Protein AF-A0A3C0JQC3-F1 (afdb_monomer_lite)

Structure (mmCIF, N/CA/C/O backbone):
data_AF-A0A3C0JQC3-F1
#
_entry.id   AF-A0A3C0JQC3-F1
#
loop_
_atom_site.group_PDB
_atom_site.id
_atom_site.type_symbol
_atom_site.label_atom_id
_atom_site.label_alt_id
_atom_site.label_comp_id
_atom_site.label_asym_id
_atom_site.label_entity_id
_atom_site.label_seq_id
_atom_site.pdbx_PDB_ins_code
_atom_site.Cartn_x
_atom_site.Cartn_y
_atom_site.Cartn_z
_atom_site.occupancy
_atom_site.B_iso_or_equiv
_atom_site.auth_seq_id
_atom_site.auth_comp_id
_atom_site.auth_asym_id
_atom_site.auth_atom_id
_atom_site.pdbx_PDB_model_num
ATOM 1 N N . MET A 1 1 ? 7.072 0.847 -21.893 1.00 57.50 1 MET A N 1
ATOM 2 C CA . MET A 1 1 ? 7.932 0.536 -20.723 1.00 57.50 1 MET A CA 1
ATOM 3 C C . MET A 1 1 ? 7.225 -0.460 -19.813 1.00 57.50 1 MET A C 1
ATOM 5 O O . MET A 1 1 ? 6.010 -0.368 -19.701 1.00 57.50 1 MET A O 1
ATOM 9 N N . ILE A 1 2 ? 7.958 -1.368 -19.156 1.00 57.94 2 ILE A N 1
ATOM 10 C CA . ILE A 1 2 ? 7.414 -2.381 -18.223 1.00 57.94 2 ILE A CA 1
ATOM 11 C C . ILE A 1 2 ? 6.512 -1.740 -17.153 1.00 57.94 2 ILE A C 1
ATOM 13 O O . ILE A 1 2 ? 5.395 -2.202 -16.939 1.00 57.94 2 ILE A O 1
ATOM 17 N N . LEU A 1 3 ? 6.941 -0.603 -16.592 1.00 59.94 3 LEU A N 1
ATOM 18 C CA . LEU A 1 3 ? 6.208 0.150 -15.571 1.00 59.94 3 LEU A CA 1
ATOM 19 C C . LEU A 1 3 ? 4.812 0.616 -16.025 1.00 59.94 3 LEU A C 1
ATOM 21 O O . LEU A 1 3 ? 3.852 0.465 -15.282 1.00 59.94 3 LEU A O 1
ATOM 25 N N . GLN A 1 4 ? 4.666 1.12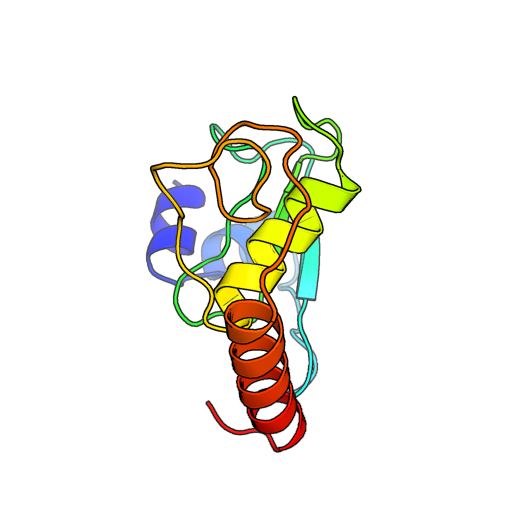5 -17.255 1.00 62.56 4 GLN A N 1
ATOM 26 C CA . GLN A 1 4 ? 3.361 1.561 -17.783 1.00 62.56 4 GLN A CA 1
ATOM 27 C C . GLN A 1 4 ? 2.381 0.394 -17.950 1.00 62.56 4 GLN A C 1
ATOM 29 O O . GLN A 1 4 ? 1.198 0.549 -17.664 1.00 62.56 4 GLN A O 1
ATOM 34 N N . GLY A 1 5 ? 2.870 -0.774 -18.385 1.00 60.16 5 GLY A N 1
ATOM 35 C CA . GLY A 1 5 ? 2.051 -1.985 -18.452 1.00 60.16 5 GLY A CA 1
ATOM 36 C C . GLY A 1 5 ? 1.615 -2.434 -17.059 1.00 60.16 5 GLY A C 1
ATOM 37 O O . GLY A 1 5 ? 0.429 -2.637 -16.822 1.00 60.16 5 GLY A O 1
ATOM 38 N N . MET A 1 6 ? 2.549 -2.469 -16.106 1.00 64.50 6 MET A N 1
ATOM 39 C CA . MET A 1 6 ? 2.257 -2.840 -14.719 1.00 64.50 6 MET A CA 1
ATOM 40 C C . MET A 1 6 ? 1.262 -1.880 -14.058 1.00 64.50 6 MET A C 1
ATOM 42 O O . MET A 1 6 ? 0.325 -2.334 -13.416 1.00 64.50 6 MET A O 1
ATOM 46 N N . MET A 1 7 ? 1.385 -0.567 -14.261 1.00 63.44 7 MET A N 1
ATOM 47 C CA . MET A 1 7 ? 0.407 0.405 -13.750 1.00 63.44 7 MET A CA 1
ATOM 48 C C . MET A 1 7 ? -1.001 0.199 -14.330 1.00 63.44 7 MET A C 1
ATOM 50 O O . MET A 1 7 ? -1.985 0.495 -13.658 1.00 63.44 7 MET A O 1
ATOM 54 N N . ALA A 1 8 ? -1.108 -0.353 -15.542 1.00 62.59 8 ALA A N 1
ATOM 55 C CA . ALA A 1 8 ? -2.374 -0.736 -16.167 1.00 62.59 8 ALA A CA 1
ATOM 56 C C . ALA A 1 8 ? -2.871 -2.141 -15.754 1.00 62.59 8 ALA A C 1
ATOM 58 O O . ALA A 1 8 ? -3.857 -2.628 -16.306 1.00 62.59 8 ALA A O 1
ATOM 59 N N . GLY A 1 9 ? -2.197 -2.810 -14.810 1.00 58.62 9 GLY A N 1
ATOM 60 C CA . GLY A 1 9 ? -2.502 -4.183 -14.391 1.00 58.62 9 GLY A CA 1
ATOM 61 C C . GLY A 1 9 ? -2.007 -5.263 -15.363 1.00 58.62 9 GLY A C 1
ATOM 62 O O . GLY A 1 9 ? -2.319 -6.439 -15.189 1.00 58.62 9 GLY A O 1
ATOM 63 N N . ASP A 1 10 ? -1.225 -4.893 -16.381 1.00 66.06 10 ASP A N 1
ATOM 64 C CA . ASP A 1 10 ? -0.636 -5.816 -17.346 1.00 66.06 10 ASP A CA 1
ATOM 65 C C . ASP A 1 10 ? 0.754 -6.284 -16.888 1.00 66.06 10 ASP A C 1
ATOM 67 O O . ASP A 1 10 ? 1.752 -5.570 -17.002 1.00 66.06 10 ASP A O 1
ATOM 71 N N . LEU A 1 11 ? 0.825 -7.523 -16.396 1.00 66.69 11 LEU A N 1
ATOM 72 C CA . LEU A 1 11 ? 2.067 -8.169 -15.955 1.00 66.69 11 LEU A CA 1
ATOM 73 C C . LEU A 1 11 ? 2.827 -8.876 -17.092 1.00 66.69 11 LEU A C 1
ATOM 75 O O . LEU A 1 11 ? 3.912 -9.412 -16.860 1.00 66.69 11 LEU A O 1
ATOM 79 N N . ARG A 1 12 ? 2.312 -8.879 -18.333 1.00 67.69 12 ARG A N 1
ATOM 80 C CA . ARG A 1 12 ? 2.984 -9.526 -19.475 1.00 67.69 12 ARG A CA 1
ATOM 81 C C . ARG A 1 12 ? 4.394 -8.978 -19.749 1.00 67.69 12 ARG A C 1
ATOM 83 O O . ARG A 1 12 ? 5.273 -9.789 -20.046 1.00 67.69 12 ARG A O 1
ATOM 90 N N . PRO A 1 13 ? 4.670 -7.663 -19.634 1.00 66.25 13 PRO A N 1
ATOM 91 C CA . PRO A 1 13 ? 6.019 -7.131 -19.824 1.00 66.25 13 PRO A CA 1
ATOM 92 C C . PRO A 1 13 ? 7.025 -7.695 -18.819 1.00 66.25 13 PRO A C 1
ATOM 94 O O . PRO A 1 13 ? 8.117 -8.083 -19.211 1.00 66.25 13 PRO A O 1
ATOM 97 N N . LEU A 1 14 ? 6.627 -7.815 -17.549 1.00 66.88 14 LEU A N 1
ATOM 98 C CA . LEU A 1 14 ? 7.431 -8.485 -16.532 1.00 66.88 14 LEU A CA 1
ATOM 99 C C . LEU A 1 14 ? 7.624 -9.959 -16.892 1.00 66.88 14 LEU A C 1
ATOM 101 O O . LEU A 1 14 ? 8.751 -10.423 -16.962 1.00 66.88 14 LEU A O 1
ATOM 105 N N . SER A 1 15 ? 6.532 -10.673 -17.181 1.00 63.94 15 SER A N 1
ATOM 106 C CA . SER A 1 15 ? 6.532 -12.108 -17.505 1.00 63.94 15 SER A CA 1
ATOM 107 C C . SER A 1 15 ? 7.516 -12.482 -18.627 1.00 63.94 15 SER A C 1
ATOM 109 O O . SER A 1 15 ? 8.111 -13.560 -18.592 1.00 63.94 15 SER A O 1
ATOM 111 N N . ARG A 1 16 ? 7.699 -11.563 -19.588 1.00 68.12 16 ARG A N 1
ATOM 112 C CA . ARG A 1 16 ? 8.614 -11.680 -20.726 1.00 68.12 16 ARG A CA 1
ATOM 113 C C . ARG A 1 16 ? 10.074 -11.535 -20.303 1.00 68.12 16 ARG A C 1
ATOM 115 O O . ARG A 1 16 ? 10.900 -12.303 -20.776 1.00 68.12 16 ARG A O 1
ATOM 122 N N . GLU A 1 17 ? 10.372 -10.596 -19.410 1.00 65.56 17 GLU A N 1
ATOM 123 C CA . GLU A 1 17 ? 11.719 -10.417 -18.850 1.00 65.56 17 GLU A CA 1
ATOM 124 C C . GLU A 1 17 ? 12.127 -11.573 -17.931 1.00 65.56 17 GLU A C 1
ATOM 126 O O . GLU A 1 17 ? 13.278 -11.991 -17.946 1.00 65.56 17 GLU A O 1
ATOM 131 N N . VAL A 1 18 ? 11.189 -12.156 -17.171 1.00 65.50 18 VAL A N 1
ATOM 132 C CA . VAL A 1 18 ? 11.495 -13.309 -16.297 1.00 65.50 18 VAL A CA 1
ATOM 133 C C . VAL A 1 18 ? 11.596 -14.644 -17.056 1.00 65.50 18 VAL A C 1
ATOM 135 O O . VAL A 1 18 ? 11.768 -15.689 -16.438 1.00 65.50 18 VAL A O 1
ATOM 138 N N . GLY A 1 19 ? 11.488 -14.636 -18.391 1.00 55.75 19 GLY A N 1
ATOM 139 C CA . GLY A 1 19 ? 11.831 -15.778 -19.247 1.00 55.75 19 GLY A CA 1
ATOM 140 C C . GLY A 1 19 ? 10.865 -16.971 -19.245 1.00 55.75 19 GLY A C 1
ATOM 141 O O . GLY A 1 19 ? 11.184 -17.996 -19.840 1.00 55.75 19 GLY A O 1
ATOM 142 N N . GLY A 1 20 ? 9.688 -16.876 -18.621 1.00 60.41 20 GLY A N 1
ATOM 143 C CA . GLY A 1 20 ? 8.756 -18.017 -18.559 1.00 60.41 20 GLY A CA 1
ATOM 144 C C . GLY A 1 20 ? 7.375 -17.731 -17.978 1.00 60.41 20 GLY A C 1
ATOM 145 O O . GLY A 1 20 ? 6.567 -18.643 -17.825 1.00 60.41 20 GLY A O 1
ATOM 146 N N . GLY A 1 21 ? 7.085 -16.465 -17.673 1.00 60.28 21 GLY A N 1
ATOM 147 C CA . GLY A 1 21 ? 5.906 -16.079 -16.917 1.00 60.28 21 GLY A CA 1
ATOM 148 C C . GLY A 1 21 ? 5.960 -16.485 -15.449 1.00 60.28 21 GLY A C 1
ATOM 149 O O . GLY A 1 21 ? 6.543 -17.490 -15.058 1.00 60.28 21 GLY A O 1
ATOM 150 N N . ILE A 1 22 ? 5.357 -15.652 -14.606 1.00 60.53 22 ILE A N 1
ATOM 151 C CA . ILE A 1 22 ? 5.207 -15.971 -13.195 1.00 60.53 22 ILE A CA 1
ATOM 152 C C . ILE A 1 22 ? 3.826 -16.585 -13.014 1.00 60.53 22 ILE A C 1
ATOM 154 O O . ILE A 1 22 ? 2.812 -15.913 -13.210 1.00 60.53 22 ILE A O 1
ATOM 158 N N . THR A 1 23 ? 3.784 -17.864 -12.650 1.00 61.25 23 THR A N 1
ATOM 159 C CA . THR A 1 23 ? 2.530 -18.504 -12.253 1.00 61.25 23 THR A CA 1
ATOM 160 C C . THR A 1 23 ? 2.137 -17.948 -10.891 1.00 61.25 23 THR A C 1
ATOM 162 O O . THR A 1 23 ? 2.772 -18.261 -9.890 1.00 61.25 23 THR A O 1
ATOM 165 N N . ILE 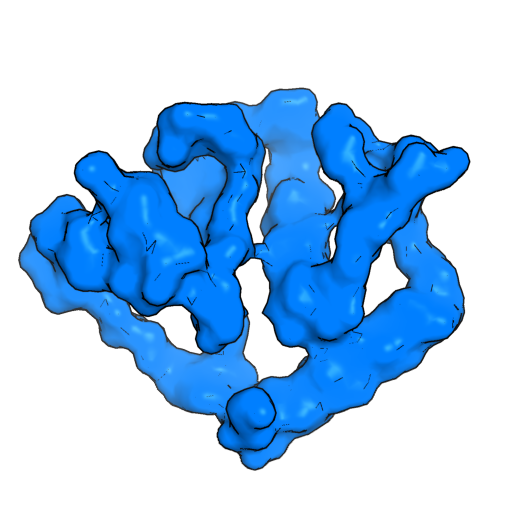A 1 24 ? 1.113 -17.096 -10.859 1.00 60.03 24 ILE A N 1
ATOM 166 C CA . ILE A 1 24 ? 0.550 -16.567 -9.614 1.00 60.03 24 ILE A CA 1
ATOM 167 C C . ILE A 1 24 ? -0.351 -17.664 -9.022 1.00 60.03 24 ILE A C 1
ATOM 169 O O . ILE A 1 24 ? -1.406 -17.948 -9.599 1.00 60.03 24 ILE A O 1
ATOM 173 N N . PRO A 1 25 ? 0.037 -18.328 -7.919 1.00 56.81 25 PRO A N 1
ATOM 174 C CA . PRO A 1 25 ? -0.720 -19.446 -7.389 1.00 56.81 25 PRO A CA 1
ATOM 175 C C . PRO A 1 25 ? -1.930 -18.927 -6.612 1.00 56.81 25 PRO A C 1
ATOM 177 O O . PRO A 1 25 ? -1.768 -18.212 -5.635 1.00 56.81 25 PRO A O 1
ATOM 180 N N . GLN A 1 26 ? -3.129 -19.357 -7.012 1.00 61.94 26 GLN A N 1
ATOM 181 C CA . GLN A 1 26 ? -4.397 -19.247 -6.274 1.00 61.94 26 GLN A CA 1
ATOM 182 C C . GLN A 1 26 ? -4.905 -17.826 -5.952 1.00 61.94 26 GLN A C 1
ATOM 184 O O . GLN A 1 26 ? -4.202 -16.929 -5.494 1.00 61.94 26 GLN A O 1
ATOM 189 N N . THR A 1 27 ? -6.218 -17.637 -6.092 1.00 66.00 27 THR A N 1
ATOM 190 C CA . THR A 1 27 ? -6.941 -16.401 -5.747 1.00 66.00 27 THR A CA 1
ATOM 191 C C . THR A 1 27 ? -7.087 -16.194 -4.239 1.00 66.00 27 THR A C 1
ATOM 193 O O . THR A 1 27 ? -8.055 -15.581 -3.806 1.00 66.00 27 THR A O 1
ATOM 196 N N . SER A 1 28 ? -6.174 -16.704 -3.419 1.00 75.69 28 SER A N 1
ATOM 197 C CA . SER A 1 28 ? -6.131 -16.533 -1.960 1.00 75.69 28 SER A CA 1
ATOM 198 C C . SER A 1 28 ? -4.749 -16.100 -1.465 1.00 75.69 28 SER A C 1
ATOM 200 O O . SER A 1 28 ? -4.563 -15.921 -0.265 1.00 75.69 28 SER A O 1
ATOM 202 N N . THR A 1 29 ? -3.791 -15.874 -2.371 1.00 81.75 29 THR A N 1
ATOM 203 C CA . THR A 1 29 ? -2.426 -15.466 -2.024 1.00 81.75 29 THR A CA 1
ATOM 204 C C . THR A 1 29 ? -2.150 -14.011 -2.398 1.00 81.75 29 THR A C 1
ATOM 206 O O . THR A 1 29 ? -2.789 -13.433 -3.284 1.00 81.75 29 THR A O 1
ATOM 209 N N . ILE A 1 30 ? -1.177 -13.427 -1.699 1.00 86.31 30 ILE A N 1
ATOM 210 C CA . ILE A 1 30 ? -0.493 -12.188 -2.069 1.00 86.31 30 ILE A CA 1
ATOM 211 C C . ILE A 1 30 ? 0.926 -12.573 -2.486 1.00 86.31 30 ILE A C 1
ATOM 213 O O . ILE A 1 30 ? 1.568 -13.384 -1.821 1.00 86.31 30 ILE A O 1
ATOM 217 N N . ASN A 1 31 ? 1.409 -12.001 -3.584 1.00 84.19 31 ASN A N 1
ATOM 218 C CA . ASN A 1 31 ? 2.661 -12.387 -4.221 1.00 84.19 31 ASN A CA 1
ATOM 219 C C . ASN A 1 31 ? 3.631 -11.206 -4.203 1.00 84.19 31 ASN A C 1
ATOM 221 O O . ASN A 1 31 ? 3.355 -10.167 -4.799 1.00 84.19 31 ASN A O 1
ATOM 225 N N . GLY A 1 32 ? 4.757 -11.368 -3.517 1.00 87.31 32 GLY A N 1
ATOM 226 C CA . GLY A 1 32 ? 5.812 -10.365 -3.444 1.00 87.31 32 GLY A CA 1
ATOM 227 C C . GLY A 1 32 ? 6.998 -10.733 -4.319 1.00 87.31 32 GLY A C 1
ATOM 228 O O . GLY A 1 32 ? 7.485 -11.860 -4.251 1.00 87.31 32 GLY A O 1
ATOM 229 N N . PHE A 1 33 ? 7.489 -9.777 -5.101 1.00 84.38 33 PHE A N 1
ATOM 230 C CA . PHE A 1 33 ? 8.701 -9.926 -5.900 1.00 84.38 33 PHE A CA 1
ATOM 231 C C . PHE A 1 33 ? 9.722 -8.869 -5.500 1.00 84.38 33 PHE A C 1
ATOM 233 O O . PHE A 1 33 ? 9.407 -7.681 -5.444 1.00 84.38 33 PHE A O 1
ATOM 240 N N . TYR A 1 34 ? 10.954 -9.304 -5.265 1.00 85.06 34 TYR A N 1
ATOM 241 C CA . TYR A 1 34 ? 12.075 -8.412 -4.995 1.00 85.06 34 TYR A CA 1
ATOM 242 C C . TYR A 1 34 ? 12.883 -8.232 -6.276 1.00 85.06 34 TYR A C 1
ATOM 244 O O . TYR A 1 34 ? 13.232 -9.211 -6.939 1.00 85.06 34 TYR A O 1
ATOM 252 N N . LEU A 1 35 ? 13.119 -6.982 -6.662 1.00 82.50 35 LEU A N 1
ATOM 253 C CA . LEU A 1 35 ? 13.760 -6.613 -7.921 1.00 82.50 35 LEU A CA 1
ATOM 254 C C . LEU A 1 35 ? 14.958 -5.710 -7.652 1.00 82.50 35 LEU A C 1
ATOM 256 O O . LEU A 1 35 ? 14.917 -4.888 -6.753 1.00 82.50 35 LEU A O 1
ATOM 260 N N . ARG A 1 36 ? 15.974 -5.739 -8.515 1.00 82.88 36 ARG A N 1
ATOM 261 C CA . ARG A 1 36 ? 17.088 -4.785 -8.390 1.00 82.88 36 ARG A CA 1
ATOM 262 C C . ARG A 1 36 ? 16.663 -3.335 -8.630 1.00 82.88 36 ARG A C 1
ATOM 264 O O . ARG A 1 36 ? 17.243 -2.395 -8.101 1.00 82.88 36 ARG A O 1
ATOM 271 N N . ARG A 1 37 ? 15.710 -3.127 -9.546 1.00 76.06 37 ARG A N 1
ATOM 272 C CA . ARG A 1 37 ? 15.287 -1.802 -10.023 1.00 76.06 37 ARG A CA 1
ATOM 273 C C . ARG A 1 37 ? 13.848 -1.841 -10.523 1.00 76.06 37 ARG A C 1
ATOM 275 O O . ARG A 1 37 ? 13.498 -2.747 -11.272 1.00 76.06 37 ARG A O 1
ATOM 282 N N . VAL A 1 38 ? 13.062 -0.809 -10.204 1.00 71.25 38 VAL A N 1
ATOM 283 C CA . VAL A 1 38 ? 11.720 -0.584 -10.790 1.00 71.25 38 VAL A CA 1
ATOM 284 C C . VAL A 1 38 ? 11.592 0.768 -11.517 1.00 71.25 38 VAL A C 1
ATOM 286 O O . VAL A 1 38 ? 10.592 1.024 -12.184 1.00 71.25 38 VAL A O 1
ATOM 289 N N . GLY A 1 39 ? 12.640 1.606 -11.459 1.00 67.00 39 GLY A N 1
ATOM 290 C CA . GLY A 1 39 ? 12.739 2.861 -12.218 1.00 67.00 39 GLY A CA 1
ATOM 291 C C . GLY A 1 39 ? 12.030 4.064 -11.587 1.00 67.00 39 GLY A C 1
ATOM 292 O O . GLY A 1 39 ? 11.588 4.944 -12.317 1.00 67.00 39 GLY A O 1
ATOM 293 N N . GLY A 1 40 ? 11.906 4.107 -10.257 1.00 77.94 40 GLY A N 1
ATOM 294 C CA . GLY A 1 40 ? 11.298 5.233 -9.547 1.00 77.94 40 GLY A CA 1
ATOM 295 C C . GLY A 1 40 ? 11.076 4.936 -8.061 1.00 77.94 40 GLY A C 1
ATOM 296 O O . GLY A 1 40 ? 11.981 5.185 -7.270 1.00 77.94 40 GLY A O 1
ATOM 297 N N . PRO A 1 41 ? 9.899 4.421 -7.665 1.00 82.25 41 PRO A N 1
ATOM 298 C CA . PRO A 1 41 ? 9.561 4.190 -6.261 1.00 82.25 41 PRO A CA 1
ATOM 299 C C . PRO A 1 41 ? 10.301 2.985 -5.652 1.00 82.25 41 PRO A C 1
ATOM 301 O O . PRO A 1 41 ? 10.768 2.099 -6.366 1.00 82.25 41 PRO A O 1
ATOM 304 N N . ASN A 1 42 ? 10.342 2.921 -4.315 1.00 84.81 42 ASN A N 1
ATOM 305 C CA . ASN A 1 42 ? 10.872 1.763 -3.579 1.00 84.81 42 ASN A CA 1
ATOM 306 C C . ASN A 1 42 ? 9.995 0.507 -3.741 1.00 84.81 42 ASN A C 1
ATOM 308 O O . ASN A 1 42 ? 10.484 -0.613 -3.603 1.00 84.81 42 ASN A O 1
ATOM 312 N N . GLY A 1 43 ? 8.704 0.693 -4.019 1.00 85.06 43 GLY A N 1
ATOM 313 C CA . GLY A 1 43 ? 7.745 -0.379 -4.237 1.00 85.06 43 GLY A CA 1
ATOM 314 C C . GLY A 1 43 ? 6.637 0.034 -5.200 1.00 85.06 43 GLY A C 1
ATOM 315 O O . GLY A 1 43 ? 6.420 1.222 -5.445 1.00 85.06 43 GLY A O 1
ATOM 316 N N . ILE A 1 44 ? 5.981 -0.955 -5.800 1.00 85.50 44 ILE A N 1
ATOM 317 C CA . ILE A 1 44 ? 4.775 -0.751 -6.597 1.00 85.50 44 ILE A CA 1
ATOM 318 C C . ILE A 1 44 ? 3.802 -1.918 -6.437 1.00 85.50 44 ILE A C 1
ATOM 320 O O . ILE A 1 44 ? 4.148 -3.091 -6.596 1.00 85.50 44 ILE A O 1
ATOM 324 N N . ASN A 1 45 ? 2.551 -1.550 -6.207 1.00 82.81 45 ASN A N 1
ATOM 325 C CA . ASN A 1 45 ? 1.355 -2.369 -6.278 1.00 82.81 45 ASN A CA 1
ATOM 326 C C . ASN A 1 45 ? 0.627 -2.072 -7.609 1.00 82.81 45 ASN A C 1
ATOM 328 O O . ASN A 1 45 ? 0.096 -0.977 -7.795 1.00 82.81 45 ASN A O 1
ATOM 332 N N . PRO A 1 46 ? 0.591 -3.003 -8.580 1.00 74.94 46 PRO A N 1
ATOM 333 C CA . PRO A 1 46 ? -0.289 -2.886 -9.735 1.00 74.94 46 PRO A CA 1
ATOM 334 C C . PRO A 1 46 ? -1.760 -2.906 -9.314 1.00 74.94 46 PRO A C 1
ATOM 336 O O . PRO A 1 46 ? -2.178 -3.746 -8.508 1.00 74.94 46 PRO A O 1
ATOM 339 N N . PHE A 1 47 ? -2.556 -2.016 -9.904 1.00 68.06 47 PHE A N 1
ATOM 340 C CA . PHE A 1 47 ? -3.965 -1.852 -9.558 1.00 68.06 47 PHE A CA 1
ATOM 341 C C . PHE A 1 47 ? -4.753 -3.162 -9.691 1.00 68.06 47 PHE A C 1
ATOM 343 O O . PHE A 1 47 ? -4.632 -3.870 -10.692 1.00 68.06 47 PHE A O 1
ATOM 350 N N . ARG A 1 48 ? -5.577 -3.476 -8.679 1.00 68.62 48 ARG A N 1
ATOM 351 C CA . ARG A 1 48 ? -6.394 -4.708 -8.595 1.00 68.62 48 ARG A CA 1
ATOM 352 C C . ARG A 1 48 ? -5.602 -6.011 -8.764 1.00 68.62 48 ARG A C 1
ATOM 354 O O . ARG A 1 48 ? -6.185 -7.056 -9.050 1.00 68.62 48 ARG A O 1
ATOM 361 N N . SER A 1 49 ? -4.287 -5.971 -8.567 1.00 74.44 49 SER A N 1
ATOM 362 C CA . SER A 1 49 ? -3.462 -7.168 -8.497 1.00 74.44 49 SER A CA 1
ATOM 363 C C . SER A 1 49 ? -3.216 -7.554 -7.041 1.00 74.44 49 SER A C 1
ATOM 365 O O . SER A 1 49 ? -3.207 -6.712 -6.144 1.00 74.44 49 SER A O 1
ATOM 367 N N . ARG A 1 50 ? -2.973 -8.844 -6.806 1.00 81.56 50 ARG A N 1
ATOM 368 C CA . ARG A 1 50 ? -2.457 -9.348 -5.525 1.00 81.56 50 ARG A CA 1
ATOM 369 C C . ARG A 1 50 ? -0.957 -9.554 -5.603 1.00 81.56 50 ARG A C 1
ATOM 371 O O . ARG A 1 50 ? -0.423 -10.5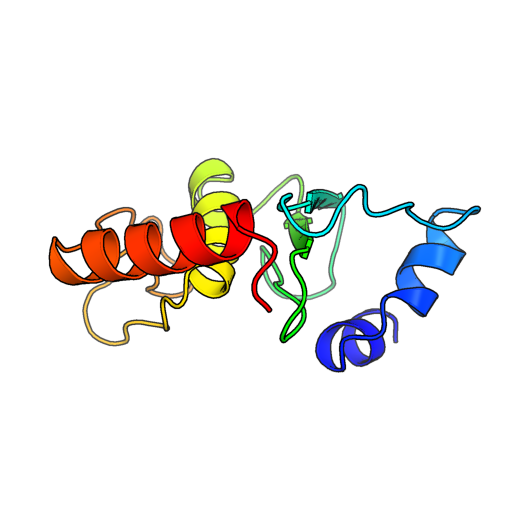78 -5.178 1.00 81.56 50 ARG A O 1
ATOM 378 N N . THR A 1 51 ? -0.300 -8.604 -6.248 1.00 84.31 51 THR A N 1
ATOM 379 C CA . THR A 1 51 ? 1.113 -8.663 -6.556 1.00 84.31 51 THR A CA 1
ATOM 380 C C . THR A 1 51 ? 1.756 -7.348 -6.176 1.00 84.31 51 THR A C 1
ATOM 382 O O . THR A 1 51 ? 1.200 -6.293 -6.451 1.00 84.31 51 THR A O 1
ATOM 385 N N . TYR A 1 52 ? 2.914 -7.399 -5.536 1.00 87.56 52 TYR A N 1
ATOM 386 C CA . TYR A 1 52 ? 3.730 -6.217 -5.316 1.00 87.56 52 TYR A CA 1
ATOM 387 C C . TYR A 1 52 ? 5.164 -6.476 -5.742 1.00 87.56 52 TYR A C 1
ATOM 389 O O . TYR A 1 52 ? 5.636 -7.615 -5.778 1.00 87.56 52 TYR A O 1
ATOM 397 N N . PHE A 1 53 ? 5.853 -5.384 -6.031 1.00 86.38 53 PHE A N 1
ATOM 398 C CA . PHE A 1 53 ? 7.265 -5.365 -6.359 1.00 86.38 53 PHE A CA 1
ATOM 399 C C . PHE A 1 53 ? 7.957 -4.416 -5.401 1.00 86.38 53 PHE A C 1
ATOM 401 O O . PHE A 1 53 ? 7.466 -3.310 -5.200 1.00 86.38 53 PHE A O 1
ATOM 408 N N . VAL A 1 54 ? 9.071 -4.835 -4.816 1.00 89.19 54 VAL A N 1
ATOM 409 C CA . VAL A 1 54 ? 9.900 -4.013 -3.926 1.00 89.19 54 VAL A CA 1
ATOM 410 C C . VAL A 1 54 ? 11.333 -4.077 -4.428 1.00 89.19 54 VAL A C 1
ATOM 412 O O . VAL A 1 54 ? 11.773 -5.132 -4.888 1.00 89.19 54 VAL A O 1
ATOM 415 N N . ILE A 1 55 ? 12.050 -2.954 -4.390 1.00 87.69 55 ILE A N 1
ATOM 416 C CA . ILE A 1 55 ? 13.474 -2.975 -4.723 1.00 87.69 55 ILE A CA 1
ATOM 417 C C . ILE A 1 55 ? 14.281 -3.624 -3.593 1.00 87.69 55 ILE A C 1
ATOM 419 O O . ILE A 1 55 ? 13.935 -3.460 -2.427 1.00 87.69 55 ILE A O 1
ATOM 423 N N . ASP A 1 56 ? 15.315 -4.386 -3.935 1.00 83.50 56 ASP A N 1
ATOM 424 C CA . ASP A 1 56 ? 16.164 -5.107 -2.975 1.00 83.50 56 ASP A CA 1
ATOM 425 C C . ASP A 1 56 ? 17.015 -4.182 -2.085 1.00 83.50 56 ASP A C 1
ATOM 427 O O . ASP A 1 56 ? 17.388 -4.586 -0.989 1.00 83.50 56 ASP A O 1
ATOM 431 N N . GLU A 1 57 ? 17.240 -2.932 -2.504 1.00 85.62 57 GLU A N 1
ATOM 432 C CA . GLU A 1 57 ? 17.901 -1.877 -1.720 1.00 85.62 57 GLU 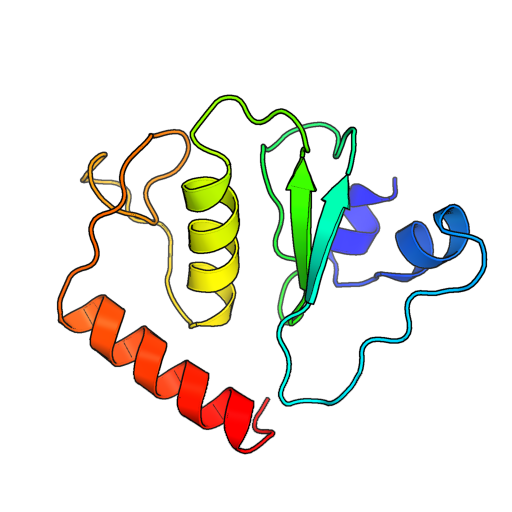A CA 1
ATOM 433 C C . GLU A 1 57 ? 17.046 -0.589 -1.661 1.00 85.62 57 GLU A C 1
ATOM 435 O O . GLU A 1 57 ? 17.306 0.380 -2.385 1.00 85.62 57 GLU A O 1
ATOM 440 N N . PRO A 1 58 ? 15.976 -0.543 -0.847 1.00 83.44 58 PRO A N 1
ATOM 441 C CA . PRO A 1 58 ? 15.107 0.623 -0.754 1.00 83.44 58 PRO A CA 1
ATOM 442 C C . PRO A 1 58 ? 15.698 1.741 0.112 1.00 83.44 58 PRO A C 1
ATOM 444 O O . PRO A 1 58 ? 16.467 1.523 1.042 1.00 83.44 58 PRO A O 1
ATOM 447 N N . SER A 1 59 ? 15.276 2.983 -0.149 1.00 82.50 59 SER A N 1
ATOM 448 C CA . SER A 1 59 ? 15.743 4.166 0.599 1.00 82.50 59 SER A CA 1
ATOM 449 C C . SER A 1 59 ? 15.157 4.302 2.019 1.00 82.50 59 SER A C 1
ATOM 451 O O . SER A 1 59 ? 15.446 5.268 2.722 1.00 82.50 59 SER A O 1
ATOM 453 N N . VAL A 1 60 ? 14.274 3.383 2.412 1.00 84.12 60 VAL A N 1
ATOM 454 C CA . VAL A 1 60 ? 13.576 3.282 3.707 1.00 84.12 60 VAL A CA 1
ATOM 455 C C . VAL A 1 60 ? 13.526 1.805 4.096 1.00 84.12 60 VAL A C 1
ATOM 457 O O . VAL A 1 60 ? 13.789 0.960 3.251 1.00 84.12 60 VAL A O 1
ATOM 460 N N . PHE A 1 61 ? 13.144 1.460 5.328 1.00 85.19 61 PHE A N 1
ATOM 461 C CA . PHE A 1 61 ? 13.174 0.059 5.774 1.00 85.19 61 PHE A CA 1
ATOM 462 C C . PHE A 1 61 ? 12.398 -0.901 4.849 1.00 85.19 61 PHE A C 1
ATOM 464 O O . PHE A 1 61 ? 11.188 -0.758 4.665 1.00 85.19 61 PHE A O 1
ATOM 471 N N . ASP A 1 62 ? 13.060 -1.947 4.350 1.00 75.19 62 ASP A N 1
ATOM 472 C CA . ASP A 1 62 ? 12.519 -2.897 3.361 1.00 75.19 62 ASP A CA 1
ATOM 473 C C . ASP A 1 62 ? 11.221 -3.560 3.837 1.00 75.19 62 ASP A C 1
ATOM 475 O O . ASP A 1 62 ? 10.241 -3.714 3.095 1.00 75.19 62 ASP A O 1
ATOM 479 N N . ARG A 1 63 ? 11.196 -3.915 5.130 1.00 82.62 63 ARG A N 1
ATOM 480 C CA . ARG A 1 63 ? 10.037 -4.518 5.804 1.00 82.62 63 ARG A CA 1
ATOM 481 C C . ARG A 1 63 ? 8.827 -3.586 5.769 1.00 82.62 63 ARG A C 1
ATOM 483 O O . ARG A 1 63 ? 7.698 -4.050 5.608 1.00 82.62 63 ARG A O 1
ATOM 490 N N . ARG A 1 64 ? 9.056 -2.275 5.869 1.00 91.31 64 ARG A N 1
ATOM 491 C CA . ARG A 1 64 ? 8.013 -1.251 5.768 1.00 91.31 64 ARG A CA 1
ATOM 492 C C . ARG A 1 64 ? 7.540 -1.082 4.332 1.00 91.31 64 ARG A C 1
ATOM 494 O O . ARG A 1 64 ? 6.339 -0.949 4.133 1.00 91.31 64 ARG A O 1
ATOM 501 N N . VAL A 1 65 ? 8.430 -1.097 3.334 1.00 90.50 65 VAL A N 1
ATOM 502 C CA . VAL A 1 65 ? 8.007 -0.969 1.923 1.00 90.50 65 VAL A CA 1
ATOM 503 C C . VAL A 1 65 ? 7.076 -2.119 1.554 1.00 90.50 65 VAL A C 1
ATOM 505 O O . VAL A 1 65 ? 5.967 -1.880 1.096 1.00 90.50 65 VAL A O 1
ATOM 508 N N . SER A 1 66 ? 7.465 -3.353 1.883 1.00 91.19 66 SER A N 1
ATOM 509 C CA . SER A 1 66 ? 6.618 -4.532 1.653 1.00 91.19 66 SER A CA 1
ATOM 510 C C . SER A 1 66 ? 5.268 -4.411 2.376 1.00 91.19 66 SER A C 1
ATOM 512 O O . SER A 1 66 ? 4.218 -4.642 1.782 1.00 91.19 66 SER A O 1
ATOM 514 N N . SER A 1 67 ? 5.280 -3.984 3.644 1.00 94.06 67 SER A N 1
ATOM 515 C CA . SER A 1 67 ? 4.055 -3.803 4.438 1.00 94.06 67 SER A CA 1
ATOM 516 C C . SER A 1 67 ? 3.131 -2.716 3.874 1.00 94.06 67 SER A C 1
ATOM 518 O O . SER A 1 67 ? 1.914 -2.857 3.935 1.00 94.06 67 SER A O 1
ATOM 520 N N . HIS A 1 68 ? 3.690 -1.651 3.300 1.00 95.06 68 HIS A N 1
ATOM 521 C CA . HIS A 1 68 ? 2.941 -0.567 2.664 1.00 95.06 68 HIS A CA 1
ATOM 522 C C . HIS A 1 68 ? 2.225 -1.033 1.393 1.00 95.06 68 HIS A C 1
ATOM 524 O O . HIS A 1 68 ? 1.023 -0.815 1.257 1.00 95.06 68 HIS A O 1
ATOM 530 N N . GLU A 1 69 ? 2.926 -1.754 0.512 1.00 92.56 69 GLU A N 1
ATOM 531 C CA . GLU A 1 69 ? 2.314 -2.306 -0.704 1.00 92.56 69 GLU A CA 1
ATOM 532 C C . GLU A 1 69 ? 1.227 -3.342 -0.381 1.00 92.56 69 GLU A C 1
ATOM 534 O O . GLU A 1 69 ? 0.181 -3.387 -1.033 1.00 92.56 69 GLU A O 1
ATOM 539 N N . VAL A 1 70 ? 1.438 -4.157 0.660 1.00 93.31 70 VAL A N 1
ATOM 540 C CA . VAL A 1 70 ? 0.409 -5.073 1.177 1.00 93.31 70 VAL A CA 1
ATOM 541 C C . VAL A 1 70 ? -0.774 -4.293 1.753 1.00 93.31 70 VAL A C 1
ATOM 543 O O . VAL A 1 70 ? -1.918 -4.669 1.509 1.00 93.31 70 VAL A O 1
ATOM 546 N N . GLY A 1 71 ? -0.530 -3.184 2.456 1.00 94.44 71 GLY A N 1
ATOM 547 C CA . GLY A 1 71 ? -1.575 -2.296 2.967 1.00 94.44 71 GLY A CA 1
ATOM 548 C C . GLY A 1 71 ? -2.550 -1.855 1.874 1.00 94.44 71 GLY A C 1
ATOM 549 O O . GLY A 1 71 ? -3.761 -1.957 2.061 1.00 94.44 71 GLY A O 1
ATOM 550 N N . HIS A 1 72 ? -2.042 -1.472 0.701 1.00 92.69 72 HIS A N 1
ATOM 551 C CA . HIS A 1 72 ? -2.884 -1.131 -0.449 1.00 92.69 72 HIS A CA 1
ATOM 552 C C . HIS A 1 72 ? -3.775 -2.282 -0.926 1.00 92.69 72 HIS A C 1
ATOM 554 O O . HIS A 1 72 ? -4.946 -2.068 -1.236 1.00 92.69 72 HIS A O 1
ATOM 560 N N . MET A 1 73 ? -3.268 -3.517 -0.936 1.00 90.12 73 MET A N 1
ATOM 561 C CA . MET A 1 73 ? -4.078 -4.694 -1.293 1.00 90.12 73 MET A CA 1
ATOM 562 C C . MET A 1 73 ? -5.150 -5.016 -0.257 1.00 90.12 73 MET A C 1
ATOM 564 O O . MET A 1 73 ? -6.172 -5.611 -0.590 1.00 90.12 73 MET A O 1
ATOM 568 N N . LEU A 1 74 ? -4.913 -4.628 0.994 1.00 93.12 74 LEU A N 1
ATOM 569 C CA . LEU A 1 74 ? -5.840 -4.795 2.105 1.00 93.12 74 LEU A CA 1
ATOM 570 C C . LEU A 1 74 ? -6.800 -3.601 2.261 1.00 93.12 74 LEU A C 1
ATOM 572 O O . LEU A 1 74 ? -7.438 -3.455 3.300 1.00 93.12 74 LEU A O 1
ATOM 576 N N . GLY A 1 75 ? -6.922 -2.760 1.230 1.00 91.81 75 GLY A N 1
ATOM 577 C CA . GLY A 1 75 ? -7.888 -1.662 1.182 1.00 91.81 75 GLY A CA 1
ATOM 578 C C . GLY A 1 75 ? -7.432 -0.381 1.880 1.00 91.81 75 GLY A C 1
ATOM 579 O O . GLY A 1 75 ? -8.249 0.513 2.087 1.00 91.81 75 GLY A O 1
ATOM 580 N N . LEU A 1 76 ? -6.153 -0.268 2.250 1.00 94.88 76 LEU A N 1
ATOM 581 C CA . LEU A 1 76 ? -5.620 0.943 2.870 1.00 94.88 76 LEU A CA 1
ATOM 582 C C . LEU A 1 76 ? -5.184 1.966 1.813 1.00 94.88 76 LEU A C 1
ATOM 584 O O . LEU A 1 76 ? -4.620 1.633 0.767 1.00 94.88 76 LEU A O 1
ATOM 588 N N . HIS A 1 77 ? -5.421 3.240 2.111 1.00 93.56 77 HIS A N 1
ATOM 589 C CA . HIS A 1 77 ? -5.098 4.366 1.238 1.00 93.56 77 HIS A CA 1
ATOM 590 C C . HIS A 1 77 ? -4.015 5.247 1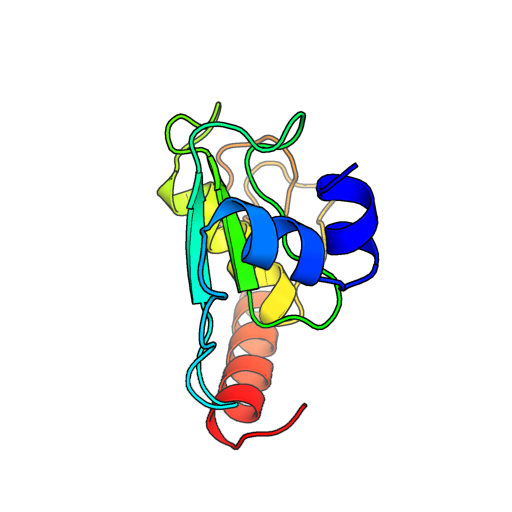.852 1.00 93.56 77 HIS A C 1
ATOM 592 O O . HIS A 1 77 ? -3.789 5.213 3.061 1.00 93.56 77 HIS A O 1
ATOM 598 N N . HIS A 1 78 ? -3.349 6.044 1.013 1.00 94.75 78 HIS A N 1
ATOM 599 C CA . HIS A 1 78 ? -2.345 6.989 1.486 1.00 94.75 78 HIS A CA 1
ATOM 600 C C . HIS A 1 78 ? -2.904 7.942 2.543 1.00 94.75 78 HIS A C 1
ATOM 602 O O . HIS A 1 78 ? -3.990 8.501 2.386 1.00 94.75 78 HIS A O 1
ATOM 608 N N . VAL A 1 79 ? -2.101 8.180 3.578 1.00 93.81 79 VAL A N 1
ATOM 609 C CA . VAL A 1 79 ? -2.346 9.215 4.585 1.00 93.81 79 VAL A CA 1
ATOM 610 C C . VAL A 1 79 ? -1.440 10.402 4.279 1.00 93.81 79 VAL A C 1
ATOM 612 O O . VAL A 1 79 ? -0.258 10.223 3.998 1.00 93.81 79 VAL A O 1
ATOM 615 N N . LEU A 1 80 ? -1.988 11.617 4.331 1.00 91.81 80 LEU A N 1
ATOM 616 C CA . LEU A 1 80 ? -1.261 12.843 3.969 1.00 91.81 80 LEU A CA 1
ATOM 617 C C . LEU A 1 80 ? -0.747 13.641 5.176 1.00 91.81 80 LEU A C 1
ATOM 619 O O . LEU A 1 80 ? 0.083 14.526 5.002 1.00 91.81 80 LEU A O 1
ATOM 623 N N . GLY A 1 81 ? -1.259 13.369 6.382 1.00 92.00 81 GLY A N 1
ATOM 624 C CA . GLY A 1 81 ? -1.074 14.245 7.547 1.00 92.00 81 GLY A CA 1
ATOM 625 C C . GLY A 1 81 ? -0.157 13.726 8.655 1.00 92.00 81 GLY A C 1
ATOM 626 O O . GLY A 1 81 ? 0.131 14.476 9.578 1.00 92.00 81 GLY A O 1
ATOM 627 N N . ASP A 1 82 ? 0.288 12.469 8.598 1.00 93.62 82 ASP A N 1
ATOM 628 C CA . ASP A 1 82 ? 1.043 11.845 9.693 1.00 93.62 82 ASP A CA 1
ATOM 629 C C . ASP A 1 82 ? 2.145 10.922 9.158 1.00 93.62 82 ASP A C 1
ATOM 631 O O . ASP A 1 82 ? 1.889 9.798 8.724 1.00 93.62 82 ASP A O 1
ATOM 635 N N . ALA A 1 83 ? 3.387 11.410 9.220 1.00 93.94 83 ALA A N 1
ATOM 636 C CA . ALA A 1 83 ? 4.586 10.710 8.763 1.00 93.94 83 ALA A CA 1
ATOM 637 C C . ALA A 1 83 ? 4.896 9.418 9.542 1.00 93.94 83 ALA A C 1
ATOM 639 O O . ALA A 1 83 ? 5.687 8.603 9.061 1.00 93.94 83 ALA A O 1
ATOM 640 N N . GLY A 1 84 ? 4.293 9.220 10.721 1.00 95.06 84 GLY A N 1
ATOM 641 C CA . GLY A 1 84 ? 4.420 8.003 11.522 1.00 95.06 84 GLY A CA 1
ATOM 642 C C . GLY A 1 84 ? 3.560 6.839 11.021 1.00 95.06 84 GLY A C 1
ATOM 643 O O . GLY A 1 84 ? 3.780 5.697 11.436 1.00 95.06 84 GLY A O 1
ATOM 644 N N . ARG A 1 85 ? 2.612 7.094 10.110 1.00 96.44 85 ARG A N 1
ATOM 645 C CA . ARG A 1 85 ? 1.677 6.088 9.583 1.00 96.44 85 ARG A CA 1
ATOM 646 C C . ARG A 1 85 ? 2.291 5.217 8.507 1.00 96.44 85 ARG A C 1
ATOM 648 O O . ARG A 1 85 ? 3.071 5.684 7.682 1.00 96.44 85 ARG A O 1
ATOM 655 N N . LEU A 1 86 ? 1.857 3.957 8.467 1.00 96.00 86 LEU A N 1
ATOM 656 C CA . LEU A 1 86 ? 2.324 2.979 7.487 1.00 96.00 86 LEU A CA 1
ATOM 657 C C . LEU A 1 86 ? 2.080 3.442 6.045 1.00 96.00 86 LEU A C 1
ATOM 659 O O . LEU A 1 86 ? 2.940 3.256 5.187 1.00 96.00 86 LEU A O 1
ATOM 663 N N . LEU A 1 87 ? 0.923 4.056 5.775 1.00 95.31 87 LEU A N 1
ATOM 664 C CA . LEU A 1 87 ? 0.517 4.486 4.434 1.00 95.31 87 LEU A CA 1
ATOM 665 C C . LEU A 1 87 ? 0.915 5.937 4.107 1.00 95.31 87 LEU A C 1
ATOM 667 O O . LEU A 1 87 ? 0.516 6.464 3.070 1.00 95.31 87 LEU A O 1
ATOM 671 N N . PHE A 1 88 ? 1.729 6.590 4.940 1.00 94.19 88 PHE A N 1
ATOM 672 C CA . PHE A 1 88 ? 2.352 7.858 4.564 1.00 94.19 88 PHE A CA 1
ATOM 673 C C . PHE A 1 88 ? 3.544 7.595 3.638 1.00 94.19 88 PHE A C 1
ATOM 675 O O . PHE A 1 88 ? 4.406 6.775 3.949 1.00 94.19 88 PHE A O 1
ATOM 682 N N . SER A 1 89 ? 3.604 8.261 2.485 1.00 89.19 89 SER A N 1
ATOM 683 C CA . SER A 1 89 ? 4.622 7.983 1.464 1.00 89.19 89 SER A CA 1
ATOM 684 C C . SER A 1 89 ? 6.009 8.518 1.840 1.00 89.19 89 SER A C 1
ATOM 686 O O . SER A 1 89 ? 6.145 9.615 2.373 1.00 89.19 89 SER A O 1
ATOM 688 N N . GLY A 1 90 ? 7.056 7.752 1.524 1.00 84.44 90 GLY A N 1
ATOM 689 C CA . GLY A 1 90 ? 8.446 8.212 1.624 1.00 84.44 90 GLY A CA 1
ATOM 690 C C . GLY A 1 90 ? 9.032 8.299 3.038 1.00 84.44 90 GLY A C 1
ATOM 691 O O . GLY A 1 90 ? 10.118 8.848 3.196 1.00 84.44 90 GLY A O 1
ATOM 692 N N . THR A 1 91 ? 8.362 7.761 4.063 1.00 86.38 91 THR A N 1
ATOM 693 C CA . THR A 1 91 ? 8.843 7.786 5.459 1.00 86.38 91 THR A CA 1
ATOM 694 C C . THR A 1 91 ? 9.025 6.382 6.038 1.00 86.38 91 THR A C 1
ATOM 696 O O . THR A 1 91 ? 8.529 5.394 5.498 1.00 86.38 91 THR A O 1
ATOM 699 N N . ASN A 1 92 ? 9.699 6.295 7.191 1.00 91.06 92 ASN A N 1
ATOM 700 C CA . ASN A 1 92 ? 9.808 5.074 8.002 1.00 91.06 92 ASN A CA 1
ATOM 701 C C . ASN A 1 92 ? 8.613 4.871 8.959 1.00 91.06 92 ASN A C 1
ATOM 703 O O . ASN A 1 92 ? 8.725 4.117 9.924 1.00 91.06 92 ASN A O 1
ATOM 707 N N . GLY A 1 93 ? 7.483 5.546 8.723 1.00 92.88 93 GLY A N 1
ATOM 708 C CA . GLY A 1 93 ? 6.256 5.339 9.488 1.00 92.88 93 GLY A CA 1
ATOM 709 C C . GLY A 1 93 ? 5.764 3.894 9.383 1.00 92.88 93 GLY A C 1
ATOM 710 O O . GLY A 1 93 ? 5.782 3.296 8.308 1.00 92.88 93 GLY A O 1
ATOM 711 N N . MET A 1 94 ? 5.345 3.320 10.510 1.00 95.19 94 MET A N 1
ATOM 712 C CA . MET A 1 94 ? 4.886 1.925 10.607 1.00 95.19 94 MET A CA 1
ATOM 713 C C . MET A 1 94 ? 3.578 1.780 11.392 1.00 95.19 94 MET A C 1
ATOM 715 O O . MET A 1 94 ? 3.079 0.667 11.542 1.00 95.19 94 MET A O 1
ATOM 719 N N . ALA A 1 95 ? 3.017 2.877 11.905 1.00 96.50 95 ALA A N 1
ATOM 720 C CA . ALA A 1 95 ? 1.816 2.821 12.723 1.00 96.50 95 ALA A CA 1
ATOM 721 C C . ALA A 1 95 ? 0.570 2.544 11.871 1.00 96.50 95 ALA A C 1
ATOM 723 O O . ALA A 1 95 ? 0.400 3.112 10.788 1.00 96.50 95 ALA A O 1
ATOM 724 N N . LEU A 1 96 ? -0.316 1.714 12.413 1.00 96.69 96 LEU A N 1
ATOM 725 C CA . LEU A 1 96 ? -1.693 1.558 11.964 1.00 96.69 96 LEU A CA 1
ATOM 726 C C . LEU A 1 96 ? -2.623 2.031 13.077 1.00 96.69 96 LEU A C 1
ATOM 728 O O . LEU A 1 96 ? -2.346 1.827 14.258 1.00 96.69 96 LEU A O 1
ATOM 732 N N . THR A 1 97 ? -3.738 2.632 12.692 1.00 97.12 97 THR A N 1
ATOM 733 C CA . THR A 1 97 ? -4.886 2.804 13.591 1.00 97.12 97 THR A CA 1
ATOM 734 C C . THR A 1 97 ? -5.684 1.520 13.724 1.00 97.12 97 THR A C 1
ATOM 736 O O . THR A 1 97 ? -5.607 0.633 12.874 1.00 97.12 97 THR A O 1
ATOM 739 N N . GLU A 1 98 ? -6.512 1.450 14.765 1.00 97.50 98 GLU A N 1
ATOM 740 C CA . GLU A 1 98 ? -7.489 0.369 14.932 1.00 97.50 98 GLU A CA 1
ATOM 741 C C . GLU A 1 98 ? -8.454 0.266 13.741 1.00 97.50 98 GLU A C 1
ATOM 743 O O . GLU A 1 98 ? -8.767 -0.840 13.294 1.00 97.50 98 GLU A O 1
ATOM 748 N N . ASP A 1 99 ? -8.867 1.399 13.166 1.00 97.06 99 ASP A N 1
ATOM 749 C CA . ASP A 1 99 ? -9.742 1.421 11.991 1.00 97.06 99 ASP A CA 1
ATOM 750 C C . ASP A 1 99 ? -9.045 0.834 10.759 1.00 97.06 99 ASP A C 1
ATOM 752 O O . ASP A 1 99 ? -9.590 -0.051 10.099 1.00 97.06 99 ASP A O 1
ATOM 756 N N . GLU A 1 100 ? -7.803 1.240 10.477 1.00 97.69 100 GLU A N 1
ATOM 757 C CA . GLU A 1 100 ? -7.013 0.647 9.390 1.00 97.69 100 GLU A CA 1
ATOM 758 C C . GLU A 1 100 ? -6.764 -0.845 9.618 1.00 97.69 100 GLU A C 1
ATOM 760 O O . GLU A 1 100 ? -6.895 -1.644 8.693 1.00 97.69 100 GLU A O 1
ATOM 765 N N . ALA A 1 101 ? -6.449 -1.254 10.850 1.00 97.81 101 ALA A N 1
ATOM 766 C CA . ALA A 1 101 ? -6.278 -2.664 11.180 1.00 97.81 101 ALA A CA 1
ATOM 767 C C . ALA A 1 101 ? -7.580 -3.456 10.959 1.00 97.81 101 ALA A C 1
ATOM 769 O O . ALA A 1 101 ? -7.547 -4.596 10.488 1.00 97.81 101 ALA A O 1
ATOM 770 N N . THR A 1 102 ? -8.733 -2.859 11.263 1.00 98.00 102 THR A N 1
ATOM 771 C CA . THR A 1 102 ? -10.057 -3.457 11.049 1.00 98.00 102 THR A CA 1
ATOM 772 C C . THR A 1 102 ? -10.371 -3.611 9.563 1.00 98.00 102 THR A C 1
ATOM 774 O O . THR A 1 102 ? -10.736 -4.710 9.133 1.00 98.00 102 THR A O 1
ATOM 777 N N . VAL A 1 103 ? -10.157 -2.561 8.764 1.00 96.81 103 VAL A N 1
ATOM 778 C CA . VAL A 1 103 ? -10.296 -2.597 7.298 1.00 96.81 103 VAL A CA 1
ATOM 779 C C . VAL A 1 103 ? -9.390 -3.673 6.708 1.00 96.81 103 VAL A C 1
ATOM 781 O O . VAL A 1 103 ? -9.860 -4.552 5.984 1.00 96.81 103 VAL A O 1
ATOM 784 N N . ALA A 1 104 ? -8.114 -3.686 7.097 1.00 96.38 104 ALA A N 1
ATOM 785 C CA . ALA A 1 104 ? -7.150 -4.641 6.575 1.00 96.38 104 ALA A CA 1
ATOM 786 C C . ALA A 1 104 ? -7.547 -6.096 6.869 1.00 96.38 104 ALA A C 1
ATOM 788 O O . ALA A 1 104 ? -7.473 -6.961 5.994 1.00 96.38 104 ALA A O 1
ATOM 789 N N . ARG A 1 105 ? -8.038 -6.375 8.085 1.00 96.31 105 ARG A N 1
ATOM 790 C CA . ARG A 1 105 ? -8.556 -7.700 8.466 1.00 96.31 105 ARG A CA 1
ATOM 791 C C . ARG A 1 105 ? -9.800 -8.090 7.666 1.00 96.31 105 ARG A C 1
ATOM 793 O O . ARG A 1 105 ? -9.936 -9.260 7.309 1.00 96.31 105 ARG A O 1
ATOM 800 N N . TYR A 1 106 ? -10.700 -7.147 7.387 1.00 95.31 106 TYR A N 1
ATOM 801 C CA . TYR A 1 106 ? -11.891 -7.397 6.572 1.00 95.31 106 TYR A CA 1
ATOM 802 C C . TYR A 1 106 ? -11.515 -7.817 5.144 1.00 95.31 106 TYR A C 1
ATOM 804 O O . TYR A 1 106 ? -11.941 -8.879 4.685 1.00 95.31 106 TYR A O 1
ATOM 812 N N . PHE A 1 107 ? -10.641 -7.058 4.478 1.00 92.62 107 PHE A N 1
ATOM 813 C CA . PHE A 1 107 ? -10.169 -7.399 3.132 1.00 92.62 107 PHE A CA 1
ATOM 814 C C . PHE A 1 107 ? -9.355 -8.696 3.111 1.00 92.62 107 PHE A C 1
ATOM 816 O O . PHE A 1 107 ? -9.546 -9.521 2.218 1.00 92.62 107 PHE A O 1
ATOM 823 N N . ALA A 1 108 ? -8.517 -8.942 4.124 1.00 92.38 108 ALA A N 1
ATOM 824 C CA . ALA A 1 108 ? -7.783 -10.201 4.250 1.00 92.38 108 ALA A CA 1
ATOM 825 C C . ALA A 1 108 ? -8.726 -11.417 4.311 1.00 92.38 108 ALA A C 1
ATOM 827 O O . ALA A 1 108 ? -8.470 -12.430 3.660 1.00 92.38 108 ALA A O 1
ATOM 828 N N . ARG A 1 109 ? -9.851 -11.319 5.034 1.00 92.62 109 ARG A N 1
ATOM 829 C CA . ARG A 1 109 ? -10.879 -12.375 5.044 1.00 92.62 109 ARG A CA 1
ATOM 830 C C . ARG A 1 109 ? -11.500 -12.579 3.664 1.00 92.62 109 ARG A C 1
ATOM 832 O O . ARG A 1 109 ? -11.661 -13.725 3.254 1.00 92.62 109 ARG A O 1
ATOM 839 N N . GLY A 1 110 ? -11.791 -11.500 2.936 1.00 88.75 110 GLY A N 1
ATOM 840 C CA . GLY A 1 110 ? -12.287 -11.587 1.559 1.00 88.75 110 GLY A CA 1
ATOM 841 C C . GLY A 1 110 ? -11.303 -12.302 0.627 1.00 88.75 110 GLY A C 1
ATOM 842 O O . GLY A 1 110 ? -11.684 -13.222 -0.093 1.00 88.75 110 GLY A O 1
ATOM 843 N N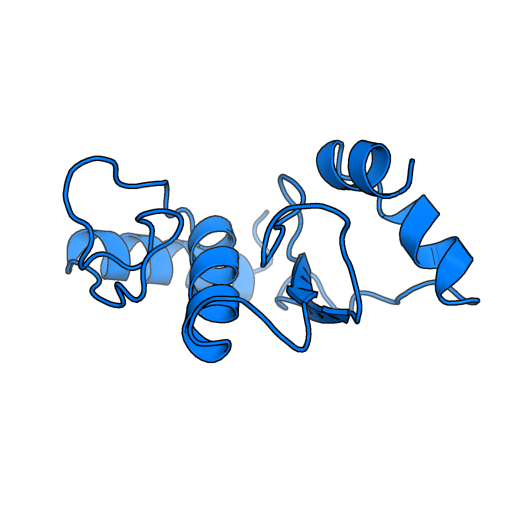 . ILE A 1 111 ? -10.015 -11.959 0.720 1.00 85.50 111 ILE A N 1
ATOM 844 C CA . ILE A 1 111 ? -8.921 -12.616 -0.012 1.00 85.50 111 ILE A CA 1
ATOM 845 C C . ILE A 1 111 ? -8.887 -14.118 0.284 1.00 85.50 111 ILE A C 1
ATOM 847 O O . ILE A 1 111 ? -8.845 -14.911 -0.658 1.00 85.50 111 ILE A O 1
ATOM 851 N N . LEU A 1 112 ? -8.942 -14.509 1.563 1.00 86.31 112 LEU A N 1
ATOM 852 C CA . LEU A 1 112 ? -8.948 -15.914 1.992 1.00 86.31 112 LEU A CA 1
ATOM 853 C C . LEU A 1 112 ? -10.164 -16.686 1.467 1.00 86.31 112 LEU A C 1
ATOM 855 O O . LEU A 1 112 ? -10.047 -17.861 1.133 1.00 86.31 112 LEU A O 1
ATOM 859 N N . GLN A 1 113 ? -11.314 -16.023 1.355 1.00 86.38 113 GLN A N 1
ATOM 860 C CA . GLN A 1 113 ? -12.547 -16.591 0.803 1.00 86.38 113 GLN A CA 1
ATOM 861 C C . GLN A 1 113 ? -12.571 -16.615 -0.735 1.00 86.38 113 GLN A C 1
ATOM 863 O O . GLN A 1 113 ? -13.555 -17.050 -1.327 1.00 86.38 113 GLN A O 1
ATOM 868 N N . GLY A 1 114 ? -11.508 -16.150 -1.400 1.00 75.56 114 GLY A N 1
ATOM 869 C CA . GLY A 1 114 ? -11.434 -16.091 -2.859 1.00 75.56 114 GLY A CA 1
ATOM 870 C C . GLY A 1 114 ? -12.247 -14.955 -3.485 1.00 75.56 114 GLY A C 1
ATOM 871 O O . GLY A 1 114 ? -12.404 -14.927 -4.706 1.00 75.56 114 GLY A O 1
ATOM 872 N N . LEU A 1 115 ? -12.740 -14.011 -2.680 1.00 71.25 115 LEU A N 1
ATOM 873 C CA . LEU A 1 115 ? -13.488 -12.850 -3.154 1.00 71.25 115 LEU A CA 1
ATOM 874 C C . LEU A 1 115 ? -12.535 -11.851 -3.831 1.00 71.25 115 LEU A C 1
ATOM 876 O O . LEU A 1 115 ? -11.392 -11.669 -3.396 1.00 71.25 115 LEU A O 1
ATOM 880 N N . ARG A 1 116 ? -12.987 -11.256 -4.938 1.00 59.84 116 ARG A N 1
ATOM 881 C CA . ARG A 1 116 ? -12.234 -10.268 -5.723 1.00 59.84 116 ARG A CA 1
ATOM 882 C C . ARG A 1 116 ? -12.592 -8.848 -5.333 1.00 59.84 116 ARG A C 1
ATOM 884 O O . ARG A 1 116 ? -13.801 -8.588 -5.167 1.00 59.84 116 ARG A O 1
#

Sequence (116 aa):
MILQGMMAGDLRPLSREVGGGITIPQTSTINGFYLRRVGGPNGINPFRSRTYFVIDEPSVFDRRVSSHEVGHMLGLHHVLGDAGRLLFSGTNGMALTEDEATVARYFARGILQGLR

Radius of gyration: 14.4 Å; chains: 1; bounding box: 31×34×36 Å

Secondary structure (DSSP, 8-state):
-HHHHHHTT--HHHHHHTTS------TT--EEEEES--SSSSEE--TT-SEEEEESS-SS-HHHHHHHHHHHHTT----SS-TTBTTSTTS---B--HHHHHHHHHHHHHHHTT--

Foldseek 3Di:
DCLVCQLQVHCVVVLVVVPHGDDDPDLQAQEEAEDQDDDDAQKDAHPPDSYMYGYPDHPEDRVLRVVLSLLVQLVDAADDPDLLDSRDPPHNRDDDDPVSVVSSVVSSVCSNVSHD

pLDDT: mean 81.76, std 12.93, range [55.75, 98.0]